Protein AF-A0A655E5P0-F1 (afdb_monomer)

Secondary structure (DSSP, 8-state):
--HHHHHHHHTHHHHHHHHHT-HHHHHHHHIIIIIHHHHHHHHHSSS---HHHHHHHHHHHHHHHHHHHHHHHHHHHHHHHHHHHHHHHHHHHHHHHHHHHHHHHHHHHHHHHHHHHHHHHHHHHHHHHHHTTS--

Sequence (136 aa):
MTRAEAFKKTLKERDDYVKANDSSVYAEKYEKEVYQPALDACRKQSEPCNEAAIQQKRDLDIHEQRRQVFLKSEELRRKAQNDWITLEKGQYPLNIAVQKLQMQQSDIRVKIMDINDGYERWKKDTDDLRRKGVIK

Nearest PDB structures (foldseek):
  6z6o-assembly1_C  TM=4.731E-01  e=9.937E+00  Saccharomyces cerevisiae S288C

Foldseek 3Di:
DDLVVLLVVLLVVLVVLCVVLPLVVVLVCCVPPPLVVVQVVQVPDPDPRPNVVSVVVSVVVSVVSVVVSVVVSVVSVVVSVVVSVVVVVVVVVVVVVVVVVVVVVVVVVVVVVVVVVVVVVVVVVVVVCVVVVVDD

Structure (mmCIF, N/CA/C/O backbone):
data_AF-A0A655E5P0-F1
#
_entry.id   AF-A0A655E5P0-F1
#
loop_
_atom_site.group_PDB
_atom_site.id
_atom_site.type_symbol
_atom_site.label_atom_id
_atom_site.label_alt_id
_atom_site.label_comp_id
_atom_site.label_asym_id
_atom_site.label_entity_id
_atom_site.label_seq_id
_atom_site.pdbx_PDB_ins_code
_atom_site.Cartn_x
_atom_site.Cartn_y
_atom_site.Cartn_z
_atom_site.occupancy
_atom_site.B_iso_or_equiv
_atom_site.auth_seq_id
_atom_site.auth_comp_id
_atom_site.auth_asym_id
_atom_site.auth_atom_id
_atom_site.pdbx_PDB_model_num
ATOM 1 N N . MET A 1 1 ? -0.467 -2.403 -14.765 1.00 63.62 1 MET A N 1
ATOM 2 C CA . MET A 1 1 ? -0.673 -1.924 -13.386 1.00 63.62 1 MET A CA 1
ATOM 3 C C . MET A 1 1 ? -0.200 -0.482 -13.310 1.00 63.62 1 MET A C 1
ATOM 5 O O . MET A 1 1 ? 0.937 -0.218 -13.685 1.00 63.62 1 MET A O 1
ATOM 9 N N . THR A 1 2 ? -1.066 0.447 -12.922 1.00 81.81 2 THR A N 1
ATOM 10 C CA . THR A 1 2 ? -0.751 1.881 -12.807 1.00 81.81 2 THR A CA 1
ATOM 11 C C . THR A 1 2 ? -0.051 2.196 -11.476 1.00 81.81 2 THR A C 1
ATOM 13 O O . THR A 1 2 ? -0.119 1.413 -10.528 1.00 81.81 2 THR A O 1
ATOM 16 N N . ARG A 1 3 ? 0.602 3.365 -11.369 1.00 80.38 3 ARG A N 1
ATOM 17 C CA . ARG A 1 3 ? 1.206 3.854 -10.108 1.00 80.38 3 ARG A CA 1
ATOM 18 C C . ARG A 1 3 ? 0.174 3.898 -8.968 1.00 80.38 3 ARG A C 1
ATOM 20 O O . ARG A 1 3 ? 0.478 3.491 -7.853 1.00 80.38 3 ARG A O 1
ATOM 27 N N . ALA A 1 4 ? -1.055 4.323 -9.268 1.00 81.06 4 ALA A N 1
ATOM 28 C CA . ALA A 1 4 ? -2.153 4.382 -8.304 1.00 81.06 4 ALA A CA 1
ATOM 29 C C . ALA A 1 4 ? -2.604 2.987 -7.833 1.00 81.06 4 ALA A C 1
ATOM 31 O O . ALA A 1 4 ? -2.846 2.789 -6.645 1.00 81.06 4 ALA A O 1
ATOM 32 N N . GLU A 1 5 ? -2.672 2.004 -8.735 1.00 83.75 5 GLU A N 1
ATOM 33 C CA . GLU A 1 5 ? -2.984 0.611 -8.379 1.00 83.75 5 GLU A CA 1
ATOM 34 C C . GLU A 1 5 ? -1.894 -0.010 -7.499 1.00 83.75 5 GLU A C 1
ATOM 36 O O . GLU A 1 5 ? -2.205 -0.702 -6.528 1.00 83.75 5 GLU A O 1
ATOM 41 N N . ALA A 1 6 ? -0.623 0.270 -7.802 1.00 79.44 6 ALA A N 1
ATOM 42 C CA . ALA A 1 6 ? 0.504 -0.191 -7.001 1.00 79.44 6 ALA A CA 1
ATOM 43 C C . ALA A 1 6 ? 0.488 0.429 -5.592 1.00 79.44 6 ALA A C 1
ATOM 45 O O . ALA A 1 6 ? 0.648 -0.297 -4.614 1.00 79.44 6 ALA A O 1
ATOM 46 N N . PHE A 1 7 ? 0.205 1.731 -5.477 1.00 82.94 7 PHE A N 1
ATOM 47 C CA . PHE A 1 7 ? 0.055 2.405 -4.183 1.00 82.94 7 PHE A CA 1
ATOM 48 C C . PHE A 1 7 ? -1.152 1.886 -3.388 1.00 82.94 7 PHE A C 1
ATOM 50 O O . PHE A 1 7 ? -1.057 1.613 -2.197 1.00 82.94 7 PHE A O 1
ATOM 57 N N . LYS A 1 8 ? -2.299 1.661 -4.035 1.00 85.62 8 LYS A N 1
ATOM 58 C CA . LYS A 1 8 ? -3.462 1.069 -3.357 1.00 85.62 8 LYS A CA 1
ATOM 59 C C . LYS A 1 8 ? -3.153 -0.335 -2.826 1.00 85.62 8 LYS A C 1
ATOM 61 O O . LYS A 1 8 ? -3.616 -0.706 -1.751 1.00 85.62 8 LYS A O 1
ATOM 66 N N . LYS A 1 9 ? -2.341 -1.110 -3.550 1.00 87.00 9 LYS A N 1
ATOM 67 C CA . LYS A 1 9 ? -1.915 -2.447 -3.123 1.00 87.00 9 LYS A CA 1
ATOM 68 C C . LYS A 1 9 ? -1.037 -2.411 -1.867 1.00 87.00 9 LYS A C 1
ATOM 70 O O . LYS A 1 9 ? -1.151 -3.333 -1.064 1.00 87.00 9 LYS A O 1
ATOM 75 N N . THR A 1 10 ? -0.214 -1.378 -1.660 1.00 87.12 10 THR A N 1
ATOM 76 C CA . THR A 1 10 ? 0.617 -1.275 -0.443 1.00 87.12 10 THR A CA 1
ATOM 77 C C . THR A 1 10 ? -0.210 -0.972 0.806 1.00 87.12 10 THR A C 1
ATOM 79 O O . THR A 1 10 ? 0.145 -1.423 1.889 1.00 87.12 10 THR A O 1
ATOM 82 N N . LEU A 1 11 ? -1.353 -0.290 0.671 1.00 92.44 11 LEU A N 1
ATOM 83 C CA . LEU A 1 11 ? -2.273 -0.021 1.787 1.00 92.44 11 LEU A CA 1
ATOM 84 C C . LEU A 1 11 ? -3.194 -1.194 2.140 1.00 92.44 11 LEU A C 1
ATOM 86 O O . LEU A 1 11 ? -3.855 -1.153 3.178 1.00 92.44 11 LEU A O 1
ATOM 90 N N . LYS A 1 12 ? -3.220 -2.253 1.324 1.00 93.62 12 LYS A N 1
ATOM 91 C CA . LYS A 1 12 ? -4.144 -3.378 1.499 1.00 93.62 12 LYS A CA 1
ATOM 92 C C . LYS A 1 12 ? -4.026 -4.040 2.875 1.00 93.62 12 LYS A C 1
ATOM 94 O O . LYS A 1 12 ? -5.045 -4.303 3.495 1.00 93.62 12 LYS A O 1
ATOM 99 N N . GLU A 1 13 ? -2.806 -4.254 3.371 1.00 94.00 13 GLU A N 1
ATOM 100 C CA . GLU A 1 13 ? -2.570 -4.853 4.698 1.00 94.00 13 GLU A CA 1
ATOM 101 C C . GLU A 1 13 ? -3.237 -4.028 5.815 1.00 94.00 13 GLU A C 1
ATOM 103 O O . GLU A 1 13 ? -3.878 -4.579 6.706 1.00 94.00 13 GLU A O 1
ATOM 108 N N . ARG A 1 14 ? -3.151 -2.693 5.728 1.00 95.56 14 ARG A N 1
ATOM 109 C CA . ARG A 1 14 ? -3.803 -1.768 6.664 1.00 95.56 14 ARG A CA 1
ATOM 110 C C . ARG A 1 14 ? -5.320 -1.829 6.536 1.00 95.56 14 ARG A C 1
ATOM 112 O O . ARG A 1 14 ? -6.006 -1.893 7.550 1.00 95.56 14 ARG A O 1
ATOM 119 N N . ASP A 1 15 ? -5.834 -1.776 5.311 1.00 94.94 15 ASP A N 1
ATOM 120 C CA . ASP A 1 15 ? -7.277 -1.771 5.049 1.00 94.94 15 ASP A CA 1
ATOM 121 C C . ASP A 1 15 ? -7.931 -3.079 5.525 1.00 94.94 15 ASP A C 1
ATOM 123 O O . ASP A 1 15 ? -8.952 -3.045 6.214 1.00 94.94 15 ASP A O 1
ATOM 127 N N . ASP A 1 16 ? -7.304 -4.222 5.228 1.00 96.25 16 ASP A N 1
ATOM 128 C CA . ASP A 1 16 ? -7.748 -5.544 5.675 1.00 96.25 16 ASP A CA 1
ATOM 129 C C . ASP A 1 16 ? -7.694 -5.647 7.210 1.00 96.25 16 ASP A C 1
ATOM 131 O O . ASP A 1 16 ? -8.639 -6.145 7.824 1.00 96.25 16 ASP A O 1
ATOM 135 N N . TYR A 1 17 ? -6.645 -5.109 7.848 1.00 96.12 17 TYR A N 1
ATOM 136 C CA . TYR A 1 17 ? -6.541 -5.049 9.309 1.00 96.12 17 TYR A CA 1
ATOM 137 C C . TYR A 1 17 ? -7.667 -4.221 9.940 1.00 96.12 17 TYR A C 1
ATOM 139 O O . TYR A 1 17 ? -8.318 -4.691 10.872 1.00 96.12 17 TYR A O 1
ATOM 147 N N . VAL A 1 18 ? -7.925 -3.007 9.444 1.00 95.00 18 VAL A N 1
ATOM 148 C CA . VAL A 1 18 ? -8.991 -2.140 9.977 1.00 95.00 18 VAL A CA 1
ATOM 149 C C . VAL A 1 18 ? -10.353 -2.807 9.812 1.00 95.00 18 VAL A C 1
ATOM 151 O O . VAL A 1 18 ? -11.139 -2.826 10.754 1.00 95.00 18 VAL A O 1
ATOM 154 N N . LYS A 1 19 ? -10.608 -3.420 8.652 1.00 95.38 19 LYS A N 1
ATOM 155 C CA . LYS A 1 19 ? -11.854 -4.144 8.388 1.00 95.38 19 LYS A CA 1
ATOM 156 C C . LYS A 1 19 ? -12.036 -5.351 9.312 1.00 95.38 19 LYS A C 1
ATOM 158 O O . LYS A 1 19 ? -13.142 -5.599 9.779 1.00 95.38 19 LYS A O 1
ATOM 163 N N . ALA A 1 20 ? -10.969 -6.102 9.577 1.00 95.19 20 ALA A N 1
ATOM 164 C CA . ALA A 1 20 ? -11.010 -7.250 10.480 1.00 95.19 20 ALA A CA 1
ATOM 165 C C . ALA A 1 20 ? -11.205 -6.851 11.955 1.00 95.19 20 ALA A C 1
ATOM 167 O O . ALA A 1 20 ? -11.657 -7.670 12.750 1.00 95.19 20 ALA A O 1
ATOM 168 N N . ASN A 1 21 ? -10.876 -5.608 12.318 1.00 95.31 21 ASN A N 1
ATOM 169 C CA . ASN A 1 21 ? -10.924 -5.100 13.689 1.00 95.31 21 ASN A CA 1
ATOM 170 C C . ASN A 1 21 ? -11.942 -3.962 13.861 1.00 95.31 21 ASN A C 1
ATOM 172 O O . ASN A 1 21 ? -11.730 -3.051 14.666 1.00 95.31 21 ASN A O 1
ATOM 176 N N . ASP A 1 22 ? -13.038 -4.010 13.104 1.00 93.69 22 ASP A N 1
ATOM 177 C CA . ASP A 1 22 ? -14.083 -2.995 13.144 1.00 93.69 22 ASP A CA 1
ATOM 178 C C . ASP A 1 22 ? -14.613 -2.797 14.576 1.00 93.69 22 ASP A C 1
ATOM 180 O O . ASP A 1 22 ? -15.132 -3.715 15.220 1.00 93.69 22 ASP A O 1
ATOM 184 N N . SER A 1 23 ? -14.469 -1.574 15.085 1.00 90.62 23 SER A N 1
ATOM 185 C CA . SER A 1 23 ? -14.837 -1.234 16.456 1.00 90.62 23 SER A CA 1
ATOM 186 C C . SER A 1 23 ? -16.342 -1.284 16.719 1.00 90.62 23 SER A C 1
ATOM 188 O O . SER A 1 23 ? -16.734 -1.403 17.878 1.00 90.62 23 SER A O 1
ATOM 190 N N . SER A 1 24 ? -17.187 -1.182 15.689 1.00 92.94 24 SER A N 1
ATOM 191 C CA . SER A 1 24 ? -18.636 -1.363 15.834 1.00 92.94 24 SER A CA 1
ATOM 192 C C . SER A 1 24 ? -18.976 -2.835 16.067 1.00 92.94 24 SER A C 1
ATOM 194 O O . SER A 1 24 ? -19.640 -3.161 17.049 1.00 92.94 24 SER A O 1
ATOM 196 N N . VAL A 1 25 ? -18.399 -3.728 15.259 1.00 95.56 25 VAL A N 1
ATOM 197 C CA . VAL A 1 25 ? -18.546 -5.184 15.404 1.00 95.56 25 VAL A CA 1
ATOM 198 C C . VAL A 1 25 ? -17.997 -5.653 16.753 1.00 95.56 25 VAL A C 1
ATOM 200 O O . VAL A 1 25 ? -18.625 -6.462 17.437 1.00 95.56 25 VAL A O 1
ATOM 203 N N . TYR A 1 26 ? -16.848 -5.114 17.174 1.00 94.69 26 TYR A N 1
ATOM 204 C CA . TYR A 1 26 ? -16.291 -5.391 18.496 1.00 94.69 26 TYR A CA 1
ATOM 205 C C . TYR A 1 26 ? -17.229 -4.940 19.623 1.00 94.69 26 TYR A C 1
ATOM 207 O O . TYR A 1 26 ? -17.480 -5.715 20.542 1.00 94.69 26 TYR A O 1
ATOM 215 N N . ALA A 1 27 ? -17.767 -3.717 19.552 1.00 94.75 27 ALA A N 1
ATOM 216 C CA . ALA A 1 27 ? -18.661 -3.186 20.579 1.00 94.75 27 ALA A CA 1
ATOM 217 C C . ALA A 1 27 ? -19.949 -4.013 20.706 1.00 94.75 27 ALA A C 1
ATOM 219 O O . ALA A 1 27 ? -20.347 -4.341 21.818 1.00 94.75 27 ALA A O 1
ATOM 220 N N . GLU A 1 28 ? -20.563 -4.416 19.590 1.00 96.00 28 GLU A N 1
ATOM 221 C CA . GLU A 1 28 ? -21.753 -5.277 19.605 1.00 96.00 28 GLU A CA 1
ATOM 222 C C . GLU A 1 28 ? -21.480 -6.651 20.223 1.00 96.00 28 GLU A C 1
ATOM 224 O O . GLU A 1 28 ? -22.307 -7.182 20.969 1.00 96.00 28 GLU A O 1
ATOM 229 N N . LYS A 1 29 ? -20.319 -7.238 19.914 1.00 95.94 29 LYS A N 1
ATOM 230 C CA . LYS A 1 29 ? -19.907 -8.520 20.486 1.00 95.94 29 LYS A CA 1
ATOM 231 C C . LYS A 1 29 ? -19.634 -8.393 21.985 1.00 95.94 29 LYS A C 1
ATOM 233 O O . LYS A 1 29 ? -20.130 -9.200 22.766 1.00 95.94 29 LYS A O 1
ATOM 238 N N . TYR A 1 30 ? -18.899 -7.358 22.388 1.00 95.44 30 TYR A N 1
ATOM 239 C CA . TYR A 1 30 ? -18.585 -7.078 23.788 1.00 95.44 30 TYR A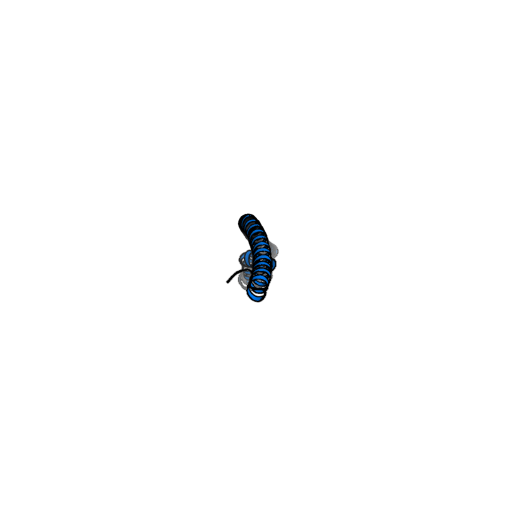 CA 1
ATOM 2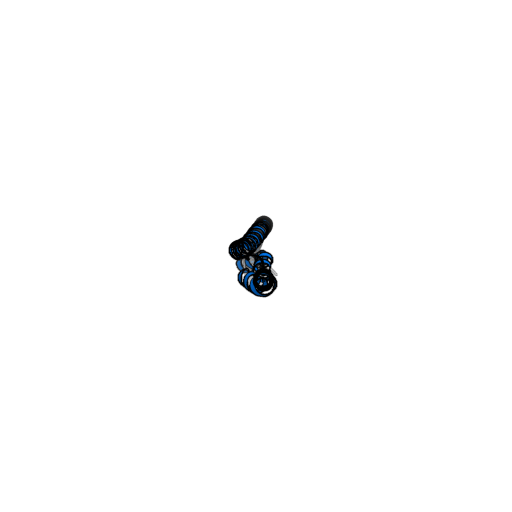40 C C . TYR A 1 30 ? -19.856 -6.824 24.610 1.00 95.44 30 TYR A C 1
ATOM 242 O O . TYR A 1 30 ? -19.978 -7.329 25.725 1.00 95.44 30 TYR A O 1
ATOM 250 N N . GLU A 1 31 ? -20.829 -6.099 24.049 1.00 94.94 31 GLU A N 1
ATOM 251 C CA . GLU A 1 31 ? -22.121 -5.843 24.691 1.00 94.94 31 GLU A CA 1
ATOM 252 C C . GLU A 1 31 ? -22.820 -7.154 25.084 1.00 94.94 31 GLU A C 1
ATOM 254 O O . GLU A 1 31 ? -23.236 -7.332 26.228 1.00 94.94 31 GLU A O 1
ATOM 259 N N . LYS A 1 32 ? -22.902 -8.097 24.138 1.00 96.56 32 LYS A N 1
ATOM 260 C CA . LYS A 1 32 ? -23.632 -9.362 24.303 1.00 96.56 32 LYS A CA 1
ATOM 261 C C . LYS A 1 32 ? -22.883 -10.386 25.147 1.00 96.56 32 LYS A C 1
ATOM 263 O O . LYS A 1 32 ? -23.502 -11.099 25.928 1.00 96.56 32 LYS A O 1
ATOM 268 N N . GLU A 1 33 ? -21.573 -10.499 24.954 1.00 96.06 33 GLU A N 1
ATOM 269 C CA . GLU A 1 33 ? -20.775 -11.582 25.540 1.00 96.06 33 GLU A CA 1
ATOM 270 C C . GLU A 1 33 ? -20.139 -11.208 26.882 1.00 96.06 33 GLU A C 1
ATOM 272 O O . GLU A 1 33 ? -19.833 -12.098 27.672 1.00 96.06 33 GLU A O 1
ATOM 277 N N . VAL A 1 34 ? -19.939 -9.914 27.155 1.00 95.06 34 VAL A N 1
ATOM 278 C CA . VAL A 1 34 ? -19.214 -9.445 28.345 1.00 95.06 34 VAL A CA 1
ATOM 279 C C . VAL A 1 34 ? -20.082 -8.534 29.203 1.00 95.06 34 VAL A C 1
ATOM 281 O O . VAL A 1 34 ? -20.301 -8.830 30.378 1.00 95.06 34 VAL A O 1
ATOM 284 N N . TYR A 1 35 ? -20.602 -7.446 28.632 1.00 94.94 35 TYR A N 1
ATOM 285 C CA . TYR A 1 35 ? -21.304 -6.420 29.406 1.00 94.94 35 TYR A CA 1
ATOM 286 C C . TYR A 1 35 ? -22.635 -6.919 29.976 1.00 94.94 35 TYR A C 1
ATOM 288 O O . TYR A 1 35 ? -22.830 -6.859 31.190 1.00 94.94 35 TYR A O 1
ATOM 296 N N . GLN A 1 36 ? -23.526 -7.458 29.136 1.00 94.94 36 GLN A N 1
ATOM 297 C CA . GLN A 1 36 ? -24.840 -7.918 29.590 1.00 94.94 36 GLN A CA 1
ATOM 298 C C . GLN A 1 36 ? -24.742 -9.052 30.629 1.00 94.94 36 GLN A C 1
ATOM 300 O O . GLN A 1 36 ? -25.383 -8.940 31.676 1.00 94.94 36 GLN A O 1
ATOM 305 N N . PRO A 1 37 ? -23.896 -10.091 30.446 1.00 95.25 37 PRO A N 1
ATOM 306 C CA . PRO A 1 37 ? -23.706 -11.117 31.470 1.00 95.25 37 PRO A CA 1
ATOM 307 C C . PRO A 1 37 ? -23.154 -10.570 32.793 1.00 95.25 37 PRO A C 1
ATOM 309 O O . PRO A 1 37 ? -23.590 -11.006 33.859 1.00 95.25 37 PRO A O 1
ATOM 312 N N . ALA A 1 38 ? -22.222 -9.610 32.748 1.00 92.50 38 ALA A N 1
ATOM 313 C CA . ALA A 1 38 ? -21.678 -8.979 33.951 1.00 92.50 38 ALA A CA 1
ATOM 314 C C . ALA A 1 38 ? -22.741 -8.158 34.697 1.00 92.50 38 ALA A C 1
ATOM 316 O O . ALA A 1 38 ? -22.832 -8.226 35.925 1.00 92.50 38 ALA A O 1
ATOM 317 N N . LEU A 1 39 ? -23.577 -7.425 33.958 1.00 92.88 39 LEU A N 1
ATOM 318 C CA . LEU A 1 39 ? -24.678 -6.644 34.513 1.00 92.88 39 LEU A CA 1
ATOM 319 C C . LEU A 1 39 ? -25.746 -7.549 35.146 1.00 92.88 39 LEU A C 1
ATOM 321 O O . LEU A 1 39 ? -26.171 -7.309 36.276 1.00 92.88 39 LEU A O 1
ATOM 325 N N . ASP A 1 40 ? -26.128 -8.630 34.465 1.00 92.56 40 ASP A N 1
ATOM 326 C CA . ASP A 1 40 ? -27.105 -9.599 34.969 1.00 92.56 40 ASP A CA 1
ATOM 327 C C . ASP A 1 40 ? -26.595 -10.330 36.218 1.00 92.56 40 ASP A C 1
ATOM 329 O O . ASP A 1 40 ? -27.357 -10.566 37.157 1.00 92.56 40 ASP A O 1
ATOM 333 N N . ALA A 1 41 ? -25.307 -10.690 36.253 1.00 91.38 41 ALA A N 1
ATOM 334 C CA . ALA A 1 41 ? -24.680 -11.297 37.425 1.00 91.38 41 ALA A CA 1
ATOM 335 C C . ALA A 1 41 ? -24.662 -10.334 38.621 1.00 91.38 41 ALA A C 1
ATOM 337 O O . ALA A 1 41 ? -24.985 -10.738 39.737 1.00 91.38 41 ALA A O 1
ATOM 338 N N . CYS A 1 42 ? -24.349 -9.061 38.376 1.00 90.44 42 CYS A N 1
ATOM 339 C CA . CYS A 1 42 ? -24.348 -8.016 39.395 1.00 90.44 42 CYS A CA 1
ATOM 340 C C . CYS A 1 42 ? -25.754 -7.778 39.969 1.00 90.44 42 CYS A C 1
ATOM 342 O O . CYS A 1 42 ? -25.924 -7.744 41.183 1.00 90.44 42 CYS A O 1
ATOM 344 N N . ARG A 1 43 ? -26.788 -7.728 39.120 1.00 88.94 43 ARG A N 1
ATOM 345 C CA . ARG A 1 43 ? -28.195 -7.572 39.543 1.00 88.94 43 ARG A CA 1
ATOM 346 C C . ARG A 1 43 ? -28.750 -8.756 40.336 1.00 88.94 43 ARG A C 1
ATOM 348 O O . ARG A 1 43 ? -29.721 -8.594 41.069 1.00 88.94 43 ARG A O 1
ATOM 355 N N . LYS A 1 44 ? -28.175 -9.951 40.173 1.00 87.75 44 LYS A N 1
ATOM 356 C CA . LYS A 1 44 ? -28.565 -11.157 40.925 1.00 87.75 44 LYS A CA 1
ATOM 357 C C . LYS A 1 44 ? -27.970 -11.204 42.332 1.00 87.75 44 LYS A C 1
ATOM 359 O O . LYS A 1 44 ? -28.468 -11.970 43.155 1.00 87.75 44 LYS A O 1
ATOM 364 N N . GLN A 1 45 ? -26.911 -10.443 42.610 1.00 77.88 45 GLN A N 1
ATOM 365 C CA . GLN A 1 45 ? -26.342 -10.372 43.953 1.00 77.88 45 GLN A CA 1
ATOM 366 C C . GLN A 1 45 ? -27.240 -9.516 44.853 1.00 77.88 45 GLN A C 1
ATOM 368 O O . GLN A 1 45 ? -27.754 -8.484 44.444 1.00 77.88 45 GLN A O 1
ATOM 373 N N . SER A 1 46 ? -27.438 -9.960 46.095 1.00 61.66 46 SER A N 1
ATOM 374 C CA . SER A 1 46 ? -28.248 -9.277 47.115 1.00 61.66 46 SER A CA 1
ATOM 375 C C . SER A 1 46 ? -27.612 -7.987 47.656 1.00 61.66 46 SER A C 1
ATOM 377 O O . SER A 1 46 ? -28.187 -7.342 48.531 1.00 61.66 46 SER A O 1
ATOM 379 N N . GLU A 1 47 ? -26.423 -7.627 47.170 1.00 73.25 47 GLU A N 1
ATOM 380 C CA . GLU A 1 47 ? -25.756 -6.355 47.447 1.00 73.25 47 GLU A CA 1
ATOM 381 C C . GLU A 1 47 ? -26.145 -5.287 46.413 1.00 73.25 47 GLU A C 1
ATOM 383 O O . GLU A 1 47 ? -26.520 -5.622 45.288 1.00 73.25 47 GLU A O 1
ATOM 388 N N . PRO A 1 48 ? -26.058 -3.989 46.757 1.00 78.12 48 PRO A N 1
ATOM 389 C CA . PRO A 1 48 ? -26.323 -2.920 45.803 1.00 78.12 48 PRO A CA 1
ATOM 390 C C . PRO A 1 48 ? -25.327 -2.977 44.636 1.00 78.12 48 PRO A C 1
ATOM 392 O O . PRO A 1 48 ? -24.167 -2.580 44.749 1.00 78.12 48 PRO A O 1
ATOM 395 N N . CYS A 1 49 ? -25.809 -3.469 43.497 1.00 84.31 49 CYS A N 1
ATOM 396 C CA . CYS A 1 49 ? -25.059 -3.556 42.255 1.00 84.31 49 CYS A CA 1
ATOM 397 C C . CYS A 1 49 ? -24.606 -2.165 41.774 1.00 84.31 49 CYS A C 1
ATOM 399 O O . CYS A 1 49 ? -25.426 -1.289 41.491 1.00 84.31 49 CYS A O 1
ATOM 401 N N . ASN A 1 50 ? -23.292 -1.963 41.633 1.00 88.44 50 ASN A N 1
ATOM 402 C CA . ASN A 1 50 ? -22.731 -0.734 41.071 1.00 88.44 50 ASN A CA 1
ATOM 403 C C . ASN A 1 50 ? -22.701 -0.801 39.534 1.00 88.44 50 ASN A C 1
ATOM 405 O O . ASN A 1 50 ? -21.652 -0.995 38.916 1.00 88.44 50 ASN A O 1
ATOM 409 N N . GLU A 1 51 ? -23.870 -0.630 38.914 1.00 90.19 51 GLU A N 1
ATOM 410 C CA . GLU A 1 51 ? -24.026 -0.657 37.451 1.00 90.19 51 GLU A CA 1
ATOM 411 C C . GLU A 1 51 ? -23.160 0.400 36.746 1.00 90.19 51 GLU A C 1
ATOM 413 O O . GLU A 1 51 ? -22.626 0.152 35.663 1.00 90.19 51 GLU A O 1
ATOM 418 N N . ALA A 1 52 ? -22.954 1.556 37.388 1.00 92.00 52 ALA A N 1
ATOM 419 C CA . ALA A 1 52 ? -22.149 2.645 36.844 1.00 92.00 52 ALA A CA 1
ATOM 420 C C . ALA A 1 52 ? -20.682 2.234 36.638 1.00 92.00 52 ALA A C 1
ATOM 422 O O . ALA A 1 52 ? -20.092 2.559 35.607 1.00 92.00 52 ALA A O 1
ATOM 423 N N . ALA A 1 53 ? -20.100 1.481 37.575 1.00 92.00 53 ALA A N 1
ATOM 424 C CA . ALA A 1 53 ? -18.737 0.969 37.432 1.00 92.00 53 ALA A CA 1
ATOM 425 C C . ALA A 1 53 ? -18.616 -0.037 36.272 1.00 92.00 53 ALA A C 1
ATOM 427 O O . ALA A 1 53 ? -17.636 -0.007 35.526 1.00 92.00 53 ALA A O 1
ATOM 428 N N . ILE A 1 54 ? -19.627 -0.892 36.076 1.00 92.69 54 ILE A N 1
ATOM 429 C CA . ILE A 1 54 ? -19.661 -1.866 34.972 1.00 92.69 54 ILE A CA 1
ATOM 430 C C . ILE A 1 54 ? -19.762 -1.140 33.625 1.00 92.69 54 ILE A C 1
ATOM 432 O O . ILE A 1 54 ? -19.035 -1.466 32.685 1.00 92.69 54 ILE A O 1
ATOM 436 N N . GLN A 1 55 ? -20.612 -0.116 33.535 1.00 94.00 55 GLN A N 1
ATOM 437 C CA . GLN A 1 55 ? -20.748 0.694 32.326 1.00 94.00 55 GLN A CA 1
ATOM 438 C C . GLN A 1 55 ? -19.463 1.469 32.003 1.00 94.00 55 GLN A C 1
ATOM 440 O O . GLN A 1 55 ? -18.999 1.435 30.865 1.00 94.00 55 GLN A O 1
ATOM 445 N N . GLN A 1 56 ? -18.830 2.092 33.002 1.00 95.75 56 GLN A N 1
ATOM 446 C CA . GLN A 1 56 ? -17.536 2.755 32.812 1.00 95.75 56 GLN A CA 1
ATOM 447 C C . GLN A 1 56 ? -16.467 1.784 32.309 1.00 95.75 56 GLN A C 1
ATOM 449 O O . GLN A 1 56 ? -15.705 2.121 31.403 1.00 95.75 56 GLN A O 1
ATOM 454 N N . LYS A 1 57 ? -16.417 0.565 32.859 1.00 94.50 57 LYS A N 1
ATOM 455 C CA . LYS A 1 57 ? -15.455 -0.448 32.422 1.00 94.50 57 LYS A CA 1
ATOM 456 C C . LYS A 1 57 ? -15.674 -0.852 30.962 1.00 94.50 57 LYS A C 1
ATOM 458 O O . LYS A 1 57 ? -14.705 -0.910 30.207 1.00 94.50 57 LYS A O 1
ATOM 463 N N . ARG A 1 58 ? -16.929 -1.054 30.550 1.00 95.00 58 ARG A N 1
ATOM 464 C CA . ARG A 1 58 ? -17.294 -1.329 29.151 1.00 95.00 58 ARG A CA 1
ATOM 465 C C . ARG A 1 58 ? -16.796 -0.231 28.216 1.00 95.00 58 ARG A C 1
ATOM 467 O O . ARG A 1 58 ? -16.147 -0.517 27.212 1.00 95.00 58 ARG A O 1
ATOM 474 N N . ASP A 1 59 ? -17.089 1.022 28.546 1.00 95.56 59 ASP A N 1
ATOM 475 C CA . ASP A 1 59 ? -16.738 2.153 27.691 1.00 95.56 59 ASP A CA 1
ATOM 476 C C . ASP A 1 59 ? -15.213 2.338 27.596 1.00 95.56 59 ASP A C 1
ATOM 478 O O . ASP A 1 59 ? -14.696 2.610 26.510 1.00 95.56 59 ASP A O 1
ATOM 482 N N . LEU A 1 60 ? -14.478 2.102 28.692 1.00 96.44 60 LEU A N 1
ATOM 483 C CA . LEU A 1 60 ? -13.011 2.082 28.693 1.00 96.44 60 LEU A CA 1
ATOM 484 C C . LEU A 1 60 ? -12.445 0.968 27.808 1.00 96.44 60 LEU A C 1
ATOM 486 O O . LEU A 1 60 ? -11.527 1.226 27.031 1.00 96.44 60 LEU A O 1
ATOM 490 N N . ASP A 1 61 ? -12.988 -0.245 27.886 1.00 95.25 61 ASP A N 1
ATOM 491 C CA . ASP A 1 61 ? -12.500 -1.378 27.094 1.00 95.25 61 ASP A CA 1
ATOM 492 C C . ASP A 1 61 ? -12.781 -1.186 25.595 1.00 95.25 61 ASP A C 1
ATOM 494 O O . ASP A 1 61 ? -11.921 -1.467 24.756 1.00 95.25 61 ASP A O 1
ATOM 498 N N . ILE A 1 62 ? -13.950 -0.641 25.237 1.00 95.38 62 ILE A N 1
ATOM 499 C CA . ILE A 1 62 ? -14.272 -0.266 23.850 1.00 95.38 62 ILE A CA 1
ATOM 500 C C . ILE A 1 62 ? -13.344 0.854 23.364 1.00 95.38 62 ILE A C 1
ATOM 502 O O . ILE A 1 62 ? -12.860 0.817 22.228 1.00 95.38 62 ILE A O 1
ATOM 506 N N . HIS A 1 63 ? -13.081 1.858 24.202 1.00 96.19 63 HIS A N 1
ATOM 507 C CA . HIS A 1 63 ? -12.177 2.951 23.857 1.00 96.19 63 HIS A CA 1
ATOM 508 C C . HIS A 1 63 ? -10.736 2.461 23.667 1.00 96.19 63 HIS A C 1
ATOM 510 O O . HIS A 1 63 ? -10.077 2.848 22.700 1.00 96.19 63 HIS A O 1
ATOM 516 N N . GLU A 1 64 ? -10.244 1.589 24.546 1.00 95.94 64 GLU A N 1
ATOM 517 C CA . GLU A 1 64 ? -8.899 1.032 24.421 1.00 95.94 64 GLU A CA 1
ATOM 518 C C . GLU A 1 64 ? -8.774 0.165 23.167 1.00 95.94 64 GLU A C 1
ATOM 520 O O . GLU A 1 64 ? -7.793 0.300 22.436 1.00 95.94 64 GLU A O 1
ATOM 525 N N . GLN A 1 65 ? -9.792 -0.635 22.828 1.00 95.69 65 GLN A N 1
ATOM 526 C CA . GLN A 1 65 ? -9.805 -1.371 21.561 1.00 95.69 65 GLN A CA 1
ATOM 527 C C . GLN A 1 65 ? -9.668 -0.426 20.360 1.00 95.69 65 GLN A C 1
ATOM 529 O O . GLN A 1 65 ? -8.803 -0.637 19.507 1.00 95.69 65 GLN A O 1
ATOM 534 N N . ARG A 1 66 ? -10.455 0.658 20.319 1.00 96.19 66 ARG A N 1
ATOM 535 C CA . ARG A 1 66 ? -10.379 1.673 19.251 1.00 96.19 66 ARG A CA 1
ATOM 536 C C . ARG A 1 66 ? -8.989 2.286 19.159 1.00 96.19 66 ARG A C 1
ATOM 538 O O . ARG A 1 66 ? -8.444 2.431 18.064 1.00 96.19 66 ARG A O 1
ATOM 545 N N . ARG A 1 67 ? -8.399 2.621 20.308 1.00 96.81 67 ARG A N 1
ATOM 546 C CA . ARG A 1 67 ? -7.047 3.176 20.396 1.00 96.81 67 ARG A CA 1
ATOM 547 C C . ARG A 1 67 ? -6.007 2.206 19.834 1.00 96.81 67 ARG A C 1
ATOM 549 O O . ARG A 1 67 ? -5.170 2.622 19.036 1.00 96.81 67 ARG A O 1
ATOM 556 N N . GLN A 1 68 ? -6.073 0.928 20.198 1.00 96.06 68 GLN A N 1
ATOM 557 C CA . GLN A 1 68 ? -5.146 -0.099 19.709 1.00 96.06 68 GLN A CA 1
ATOM 558 C C . GLN A 1 68 ? -5.274 -0.317 18.197 1.00 96.06 68 GLN A C 1
ATOM 560 O O . GLN A 1 68 ? -4.267 -0.349 17.484 1.00 96.06 68 GLN A O 1
ATOM 565 N N . VAL A 1 69 ? -6.504 -0.390 17.679 1.00 96.25 69 VAL A N 1
ATOM 566 C CA . VAL A 1 69 ? -6.751 -0.498 16.232 1.00 96.25 69 VAL A CA 1
ATOM 567 C C . VAL A 1 69 ? -6.198 0.712 15.491 1.00 96.25 69 VAL A C 1
ATOM 569 O O . VAL A 1 69 ? -5.501 0.542 14.489 1.00 96.25 69 VAL A O 1
ATOM 572 N N . PHE A 1 70 ? -6.439 1.920 16.002 1.00 95.94 70 PHE A N 1
ATOM 573 C CA . PHE A 1 70 ? -5.911 3.148 15.417 1.00 95.94 70 PHE A CA 1
ATOM 574 C C . PHE A 1 70 ? -4.380 3.133 15.349 1.00 95.94 70 PHE A C 1
ATOM 576 O O . PHE A 1 70 ? -3.821 3.299 14.262 1.00 95.94 70 PHE A O 1
ATOM 583 N N . LEU A 1 71 ? -3.709 2.871 16.476 1.00 97.44 71 LEU A N 1
ATOM 584 C CA . LEU A 1 71 ? -2.246 2.847 16.560 1.00 97.44 71 LEU A CA 1
ATOM 585 C C . LEU A 1 71 ? -1.639 1.838 15.586 1.00 97.44 71 LEU A C 1
ATOM 587 O O . LEU A 1 71 ? -0.708 2.174 14.851 1.00 97.44 71 LEU A O 1
ATOM 591 N N . LYS A 1 72 ? -2.200 0.626 15.525 1.00 96.50 72 LYS A N 1
ATOM 592 C CA . LYS A 1 72 ? -1.715 -0.394 14.596 1.00 96.50 72 LYS A CA 1
ATOM 593 C C . LYS A 1 72 ? -1.971 -0.009 13.138 1.00 96.50 72 LYS A C 1
ATOM 595 O O . LYS A 1 72 ? -1.120 -0.249 12.284 1.00 96.50 72 LYS A O 1
ATOM 600 N N . SER A 1 73 ? -3.101 0.636 12.843 1.00 96.50 73 SER A N 1
ATOM 601 C CA . SER A 1 73 ? -3.389 1.125 11.491 1.00 96.50 73 SER A CA 1
ATOM 602 C C . SER A 1 73 ? -2.398 2.205 11.041 1.00 96.50 73 SER A C 1
ATOM 604 O O . SER A 1 73 ? -1.964 2.190 9.890 1.00 96.50 73 SER A O 1
ATOM 606 N N . GLU A 1 74 ? -1.986 3.097 11.946 1.00 96.69 74 GLU A N 1
ATOM 607 C CA . GLU A 1 74 ? -1.007 4.148 11.659 1.00 96.69 74 GLU A CA 1
ATOM 608 C C . GLU A 1 74 ? 0.396 3.567 11.450 1.00 96.69 74 GLU A C 1
ATOM 610 O O . GLU A 1 74 ? 1.109 3.987 10.536 1.00 96.69 74 GLU A O 1
ATOM 615 N N . GLU A 1 75 ? 0.774 2.557 12.239 1.00 96.50 75 GLU A N 1
ATOM 616 C CA . GLU A 1 75 ? 2.013 1.798 12.043 1.00 96.50 75 GLU A CA 1
ATOM 617 C C . GLU A 1 75 ? 2.052 1.160 10.644 1.00 96.50 75 GLU A C 1
ATOM 619 O O . GLU A 1 75 ? 3.011 1.359 9.892 1.00 96.50 75 GLU A O 1
ATOM 624 N N . LEU A 1 76 ? 0.978 0.460 10.258 1.00 95.75 76 LEU A N 1
ATOM 625 C CA . LEU A 1 76 ? 0.857 -0.169 8.940 1.00 95.75 76 LEU A CA 1
ATOM 626 C C . LEU A 1 76 ? 0.848 0.866 7.809 1.00 95.75 76 LEU A C 1
ATOM 628 O O . LEU A 1 76 ? 1.500 0.665 6.785 1.00 95.75 76 LEU A O 1
ATOM 632 N N . ARG A 1 77 ? 0.174 2.007 7.998 1.00 94.69 77 ARG A N 1
ATOM 633 C CA . ARG A 1 77 ? 0.179 3.111 7.028 1.00 94.69 77 ARG A CA 1
ATOM 634 C C . ARG A 1 77 ? 1.591 3.655 6.817 1.00 94.69 77 ARG A C 1
ATOM 636 O O . ARG A 1 77 ? 2.002 3.869 5.678 1.00 94.69 77 ARG A O 1
ATOM 643 N N . ARG A 1 78 ? 2.348 3.860 7.899 1.00 95.31 78 ARG A N 1
ATOM 644 C CA . ARG A 1 78 ? 3.730 4.355 7.833 1.00 95.31 78 ARG A CA 1
ATOM 645 C C . ARG A 1 78 ? 4.652 3.358 7.135 1.00 95.31 78 ARG A C 1
ATOM 647 O O . ARG A 1 78 ? 5.459 3.768 6.304 1.00 95.31 78 ARG A O 1
ATOM 654 N N . LYS A 1 79 ? 4.509 2.063 7.429 1.00 93.56 79 LYS A N 1
ATOM 655 C CA . LYS A 1 79 ? 5.226 0.985 6.731 1.00 93.56 79 LYS A CA 1
ATOM 656 C C . LYS A 1 79 ? 4.933 1.020 5.227 1.00 93.56 79 LYS A C 1
ATOM 658 O O . LYS A 1 79 ? 5.864 1.152 4.440 1.00 93.56 79 LYS A O 1
ATOM 663 N N . ALA A 1 80 ? 3.657 1.042 4.840 1.00 91.94 80 ALA A N 1
ATOM 664 C CA . ALA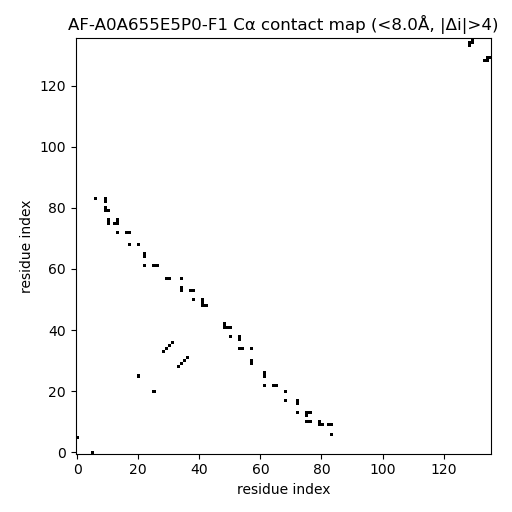 A 1 80 ? 3.246 1.109 3.438 1.00 91.94 80 ALA A CA 1
ATOM 665 C C . ALA A 1 80 ? 3.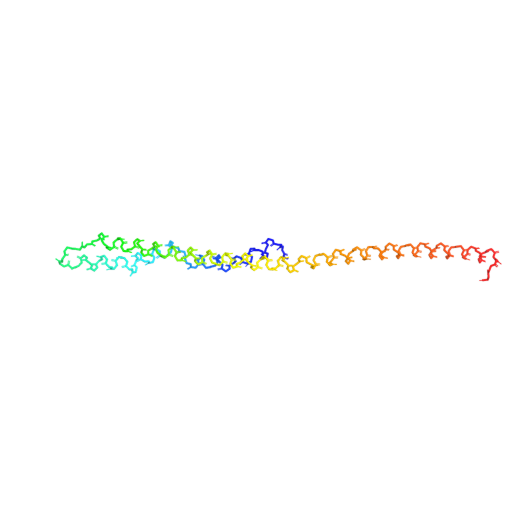802 2.345 2.706 1.00 91.94 80 ALA A C 1
ATOM 667 O O . ALA A 1 80 ? 4.200 2.258 1.543 1.00 91.94 80 ALA A O 1
ATOM 668 N N . GLN A 1 81 ? 3.866 3.496 3.383 1.00 91.12 81 GLN A N 1
ATOM 669 C CA . GLN A 1 81 ? 4.450 4.718 2.830 1.00 91.12 81 GLN A CA 1
ATOM 670 C C . GLN A 1 81 ? 5.972 4.606 2.641 1.00 91.12 81 GLN A C 1
ATOM 672 O O . GLN A 1 81 ? 6.495 5.047 1.619 1.00 91.12 81 GLN A O 1
ATOM 677 N N . ASN A 1 82 ? 6.688 3.993 3.586 1.00 92.06 82 ASN A N 1
ATOM 678 C CA . ASN A 1 82 ? 8.129 3.759 3.463 1.00 92.06 82 ASN A CA 1
ATOM 679 C C . ASN A 1 82 ? 8.460 2.764 2.342 1.00 92.06 82 ASN A C 1
ATOM 681 O O . ASN A 1 82 ? 9.393 2.997 1.566 1.00 92.06 82 ASN A O 1
ATOM 685 N N . ASP A 1 83 ? 7.678 1.690 2.223 1.00 89.25 83 ASP A N 1
ATOM 686 C CA . ASP A 1 83 ? 7.819 0.702 1.150 1.00 89.25 83 ASP A CA 1
ATOM 687 C C . ASP A 1 83 ? 7.592 1.364 -0.214 1.00 89.25 83 ASP A C 1
ATOM 689 O O . ASP A 1 83 ? 8.358 1.155 -1.157 1.00 89.25 83 ASP A O 1
ATOM 693 N N . TRP A 1 84 ? 6.593 2.249 -0.298 1.00 89.06 84 TRP A N 1
ATOM 694 C CA . TRP A 1 84 ? 6.325 3.040 -1.493 1.00 89.06 84 TRP A CA 1
ATOM 695 C C . TRP A 1 84 ? 7.489 3.963 -1.871 1.00 89.06 84 TRP A C 1
ATOM 697 O O . TRP A 1 84 ? 7.944 3.942 -3.013 1.00 89.06 84 TRP A O 1
ATOM 707 N N . ILE A 1 85 ? 8.021 4.730 -0.914 1.00 89.44 85 ILE A N 1
ATOM 708 C CA . ILE A 1 85 ? 9.184 5.605 -1.141 1.00 89.44 85 ILE A CA 1
ATOM 709 C C . ILE A 1 85 ? 10.385 4.794 -1.642 1.00 89.44 85 ILE A C 1
ATOM 711 O O . ILE A 1 85 ? 11.107 5.234 -2.538 1.00 89.44 85 ILE A O 1
ATOM 715 N N . THR A 1 86 ? 10.609 3.609 -1.073 1.00 88.56 86 THR A N 1
ATOM 716 C CA . THR A 1 86 ? 11.703 2.716 -1.474 1.00 88.56 86 THR A CA 1
ATOM 717 C C . THR A 1 86 ? 11.527 2.237 -2.913 1.00 88.56 86 THR A C 1
ATOM 719 O O . THR A 1 86 ? 12.471 2.305 -3.704 1.00 88.56 86 THR A O 1
ATOM 722 N N . LEU A 1 87 ? 10.310 1.830 -3.281 1.00 86.94 87 LEU A N 1
ATOM 723 C CA . LEU A 1 87 ? 9.976 1.439 -4.648 1.00 86.94 87 LEU A CA 1
ATOM 724 C C . LEU A 1 87 ? 10.198 2.596 -5.634 1.00 86.94 87 LEU A C 1
ATOM 726 O O . LEU A 1 87 ? 10.858 2.413 -6.655 1.00 86.94 87 LEU A O 1
ATOM 730 N N . GLU A 1 88 ? 9.720 3.801 -5.318 1.00 85.81 88 GLU A N 1
ATOM 731 C CA . GLU A 1 88 ? 9.889 4.973 -6.186 1.00 85.81 88 GLU A CA 1
ATOM 732 C C . GLU A 1 88 ? 11.355 5.357 -6.386 1.00 85.81 88 GLU A C 1
ATOM 734 O O . GLU A 1 88 ? 11.772 5.641 -7.512 1.00 85.81 88 GLU A O 1
ATOM 739 N N . LYS A 1 89 ? 12.159 5.311 -5.317 1.00 88.38 89 LYS A N 1
ATOM 740 C CA . LYS A 1 89 ? 13.608 5.534 -5.402 1.00 88.38 89 LYS A CA 1
ATOM 741 C C . LYS A 1 89 ? 14.297 4.509 -6.301 1.00 88.38 89 LYS A C 1
ATOM 743 O O . LYS A 1 89 ? 15.207 4.885 -7.031 1.00 88.38 89 LYS A O 1
ATOM 748 N N . GLY A 1 90 ? 13.864 3.247 -6.281 1.00 87.62 90 GLY A N 1
ATOM 749 C CA . GLY A 1 90 ? 14.366 2.215 -7.194 1.00 87.62 90 GLY A CA 1
ATOM 750 C C . GLY A 1 90 ? 13.903 2.406 -8.644 1.00 87.62 90 GLY A C 1
ATOM 751 O O . GLY A 1 90 ? 14.665 2.164 -9.579 1.00 87.62 90 GLY A O 1
ATOM 752 N N . GLN A 1 91 ? 12.676 2.891 -8.848 1.00 86.19 91 GLN A N 1
ATOM 753 C CA . GLN A 1 91 ? 12.096 3.106 -10.176 1.00 86.19 91 GLN A CA 1
ATOM 754 C C . GLN A 1 91 ? 12.723 4.304 -10.908 1.00 86.19 91 GLN A C 1
ATOM 756 O O . GLN A 1 91 ? 12.848 4.291 -12.132 1.00 86.19 91 GLN A O 1
ATOM 761 N N . TYR A 1 92 ? 13.116 5.353 -10.181 1.00 84.19 92 TYR A N 1
ATOM 762 C CA . TYR A 1 92 ? 13.596 6.600 -10.779 1.00 84.19 92 TYR A CA 1
ATOM 763 C C . TYR A 1 92 ? 14.850 6.428 -11.668 1.00 84.19 92 TYR A C 1
ATOM 765 O O . TYR A 1 92 ? 14.804 6.850 -12.828 1.00 84.19 92 TYR A O 1
ATOM 773 N N . PRO A 1 93 ? 15.931 5.749 -11.229 1.00 90.38 93 PRO A N 1
ATOM 774 C CA . PRO A 1 93 ? 17.082 5.464 -12.088 1.00 90.38 93 PRO A CA 1
ATOM 775 C C . PRO A 1 93 ? 16.722 4.640 -13.327 1.00 90.38 93 PRO A C 1
ATOM 777 O O . PRO A 1 93 ? 17.251 4.897 -14.409 1.00 90.38 93 PRO A O 1
ATOM 780 N N . LEU A 1 94 ? 15.801 3.680 -13.186 1.00 90.12 94 LEU A N 1
ATOM 781 C CA . LEU A 1 94 ? 15.343 2.850 -14.301 1.00 90.12 94 LEU A CA 1
ATOM 782 C C . LEU A 1 94 ? 14.609 3.689 -15.349 1.00 90.12 94 LEU A C 1
ATOM 784 O O . LEU A 1 94 ? 14.874 3.543 -16.538 1.00 90.12 94 LEU A O 1
ATOM 788 N N . ASN A 1 95 ? 13.751 4.617 -14.923 1.00 87.56 95 ASN A N 1
ATOM 789 C CA . ASN A 1 95 ? 13.056 5.521 -15.837 1.00 87.56 95 ASN A CA 1
ATOM 790 C C . ASN A 1 95 ? 14.040 6.409 -16.615 1.00 87.56 95 ASN A C 1
ATOM 792 O O . ASN A 1 95 ? 13.889 6.567 -17.825 1.00 87.56 95 ASN A O 1
ATOM 796 N N . ILE A 1 96 ? 15.082 6.927 -15.953 1.00 92.06 96 ILE A N 1
ATOM 797 C CA . ILE A 1 96 ? 16.150 7.686 -16.625 1.00 92.06 96 ILE A CA 1
ATOM 798 C C . ILE A 1 96 ? 16.885 6.806 -17.642 1.00 92.06 96 ILE A C 1
ATOM 800 O O . ILE A 1 96 ? 17.146 7.243 -18.763 1.00 92.06 96 ILE A O 1
ATOM 804 N N . ALA A 1 97 ? 17.229 5.569 -17.273 1.00 94.06 97 ALA A N 1
ATOM 805 C CA . ALA A 1 97 ? 17.907 4.641 -18.174 1.00 94.06 97 ALA A CA 1
ATOM 806 C C . ALA A 1 97 ? 17.052 4.321 -19.411 1.00 94.06 97 ALA A C 1
ATOM 808 O O . ALA A 1 97 ? 17.559 4.360 -20.531 1.00 94.06 97 ALA A O 1
ATOM 809 N N . VAL A 1 98 ? 15.749 4.088 -19.227 1.00 94.88 98 VAL A N 1
ATOM 810 C CA . VAL A 1 98 ? 14.798 3.862 -20.324 1.00 94.88 98 VAL A CA 1
ATOM 811 C C . VAL A 1 98 ? 14.731 5.072 -21.255 1.00 94.88 98 VAL A C 1
ATOM 813 O O . VAL A 1 98 ? 14.831 4.899 -22.467 1.00 94.88 98 VAL A O 1
ATOM 816 N N . GLN A 1 99 ? 14.631 6.290 -20.717 1.00 93.81 99 GLN A N 1
ATOM 817 C CA . GLN A 1 99 ? 14.618 7.507 -21.536 1.00 93.81 99 GLN A CA 1
ATOM 818 C C . GLN A 1 99 ? 15.903 7.658 -22.359 1.00 93.81 99 GLN A C 1
ATOM 820 O O . GLN A 1 99 ? 15.840 7.937 -23.555 1.00 93.81 99 GLN A O 1
ATOM 825 N N . LYS A 1 100 ? 17.072 7.407 -21.755 1.00 96.25 100 LYS A N 1
ATOM 826 C CA . LYS A 1 100 ? 18.357 7.436 -22.474 1.00 96.25 100 LYS A CA 1
ATOM 827 C 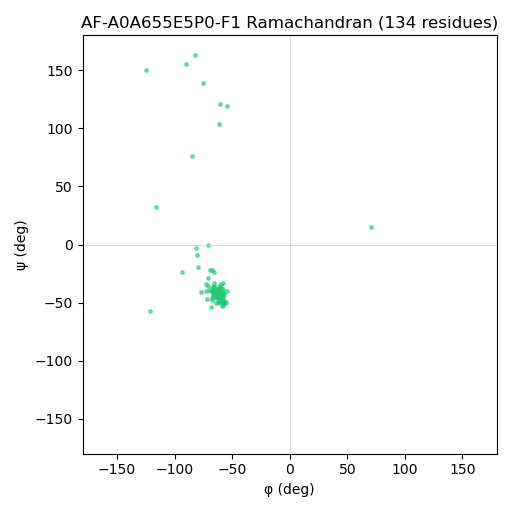C . LYS A 1 100 ? 18.399 6.416 -23.611 1.00 96.25 100 LYS A C 1
ATOM 829 O O . LYS A 1 100 ? 18.809 6.759 -24.717 1.00 96.25 100 LYS A O 1
ATOM 834 N N . LEU A 1 101 ? 17.946 5.187 -23.359 1.00 97.44 101 LEU A N 1
ATOM 835 C CA . LEU A 1 101 ? 17.886 4.140 -24.381 1.00 97.44 101 LEU A CA 1
ATOM 836 C C . LEU A 1 101 ? 16.927 4.510 -25.520 1.00 97.44 101 LEU A C 1
ATOM 838 O O . LEU A 1 101 ? 17.244 4.277 -26.682 1.00 97.44 101 LEU A O 1
ATOM 842 N N . GLN A 1 102 ? 15.787 5.133 -25.216 1.00 96.62 102 GLN A N 1
ATOM 843 C CA . GLN A 1 102 ? 14.838 5.606 -26.230 1.00 96.62 102 GLN A CA 1
ATOM 844 C C . GLN A 1 102 ? 15.420 6.725 -27.102 1.00 96.62 102 GLN A C 1
ATOM 846 O O . GLN A 1 102 ? 15.206 6.727 -28.317 1.00 96.62 102 GLN A O 1
ATOM 851 N N . MET A 1 103 ? 16.188 7.647 -26.513 1.00 96.38 103 MET A N 1
ATOM 852 C CA . MET A 1 103 ? 16.912 8.668 -27.278 1.00 96.38 103 MET A CA 1
ATOM 853 C C . MET A 1 103 ? 17.939 8.025 -28.212 1.00 96.38 103 MET A C 1
ATOM 855 O O . MET A 1 103 ? 17.911 8.275 -29.412 1.00 96.38 103 MET A O 1
ATOM 859 N N . GLN A 1 104 ? 18.770 7.115 -27.695 1.00 97.19 104 GLN A N 1
ATOM 860 C CA . GLN A 1 104 ? 19.751 6.388 -28.508 1.00 97.19 104 GLN A CA 1
ATOM 861 C C . GLN A 1 104 ? 19.090 5.593 -29.640 1.00 97.19 104 GLN A C 1
ATOM 863 O O . GLN A 1 104 ? 19.582 5.580 -30.766 1.00 97.19 104 GLN A O 1
ATOM 868 N N . GLN A 1 105 ? 17.953 4.952 -29.364 1.00 97.44 105 GLN A N 1
ATOM 869 C CA . GLN A 1 105 ? 17.185 4.235 -30.378 1.00 97.44 105 GLN A CA 1
ATOM 870 C C . GLN A 1 105 ? 16.670 5.178 -31.473 1.00 97.44 105 GLN A C 1
ATOM 872 O O . GLN A 1 105 ? 16.680 4.811 -32.647 1.00 97.44 105 GLN A O 1
ATOM 877 N N . SER A 1 106 ? 16.227 6.379 -31.101 1.00 97.06 106 SER A N 1
ATOM 878 C CA . SER A 1 106 ? 15.746 7.389 -32.049 1.00 97.06 106 SER A CA 1
ATOM 879 C C . SER A 1 106 ? 16.88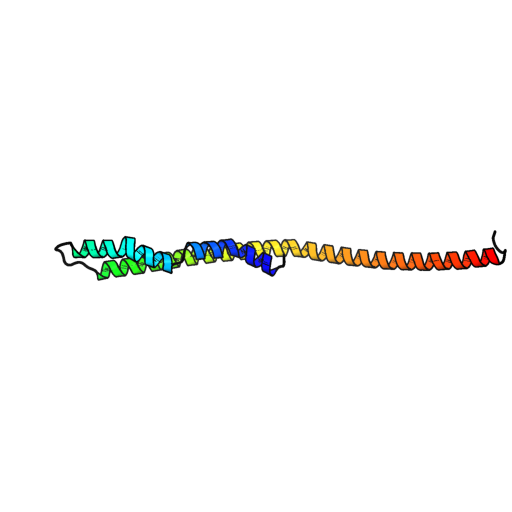3 7.901 -32.934 1.00 97.06 106 SER A C 1
ATOM 881 O O . SER A 1 106 ? 16.736 7.912 -34.153 1.00 97.06 106 SER A O 1
ATOM 883 N N . ASP A 1 107 ? 18.046 8.198 -32.351 1.00 97.75 107 ASP A N 1
ATOM 884 C CA . ASP A 1 107 ? 19.243 8.611 -33.096 1.00 97.75 107 ASP A CA 1
ATOM 885 C C . ASP A 1 107 ? 19.696 7.539 -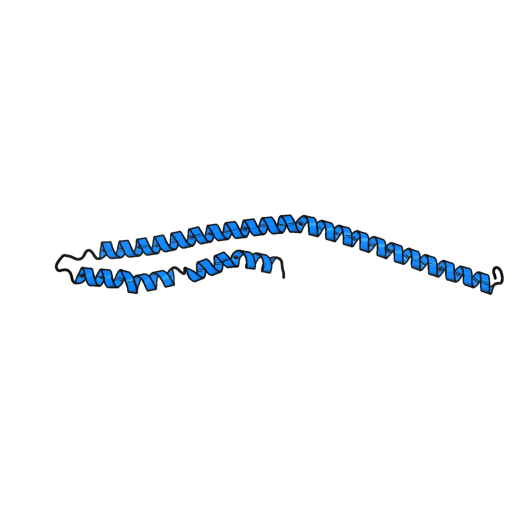34.095 1.00 97.75 107 ASP A C 1
ATOM 887 O O . ASP A 1 107 ? 20.042 7.842 -35.237 1.00 97.75 107 ASP A O 1
ATOM 891 N N . ILE A 1 108 ? 19.678 6.265 -33.686 1.00 97.62 108 ILE A N 1
ATOM 892 C CA . ILE A 1 108 ? 20.013 5.147 -34.577 1.00 97.62 108 ILE A CA 1
ATOM 893 C C . ILE A 1 108 ? 19.015 5.063 -35.735 1.00 97.62 108 ILE A C 1
ATOM 895 O O . ILE A 1 108 ? 19.431 4.862 -36.873 1.00 97.62 108 ILE A O 1
ATOM 899 N N . ARG A 1 109 ? 17.713 5.243 -35.478 1.00 97.19 109 ARG A N 1
ATOM 900 C CA . ARG A 1 109 ? 16.695 5.242 -36.542 1.00 97.19 109 ARG A CA 1
ATOM 901 C C . ARG A 1 109 ? 16.939 6.346 -37.566 1.00 97.19 109 ARG A C 1
ATOM 903 O O . ARG A 1 109 ? 16.867 6.057 -38.754 1.00 97.19 109 ARG A O 1
ATOM 910 N N . VAL A 1 110 ? 17.276 7.558 -37.122 1.00 97.44 110 VAL A N 1
ATOM 911 C CA . VAL A 1 110 ? 17.615 8.672 -38.024 1.00 97.44 110 VAL A C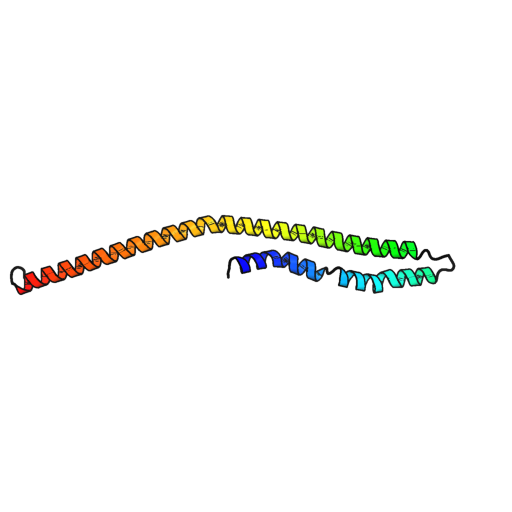A 1
ATOM 912 C C . VAL A 1 110 ? 18.829 8.318 -38.882 1.00 97.44 110 VAL A C 1
ATOM 914 O O . VAL A 1 110 ? 18.757 8.395 -40.102 1.00 97.44 110 VAL A O 1
ATOM 917 N N . LYS A 1 111 ? 19.905 7.805 -38.274 1.00 97.19 111 LYS A N 1
ATOM 918 C CA . LYS A 1 111 ? 21.101 7.390 -39.026 1.00 97.19 111 LYS A CA 1
ATOM 919 C C . LYS A 1 111 ? 20.813 6.292 -40.049 1.00 97.19 111 LYS A C 1
ATOM 921 O O . LYS A 1 111 ? 21.390 6.301 -41.129 1.00 97.19 111 LYS A O 1
ATOM 926 N N . ILE A 1 112 ? 19.939 5.339 -39.720 1.00 97.06 112 ILE A N 1
ATOM 927 C CA . ILE A 1 112 ? 19.513 4.299 -40.666 1.00 97.06 112 ILE A CA 1
ATOM 928 C C . ILE A 1 112 ? 18.771 4.923 -41.851 1.00 97.06 112 ILE A C 1
ATOM 930 O O . ILE A 1 112 ? 19.020 4.524 -42.985 1.00 97.06 112 ILE A O 1
ATOM 934 N N . MET A 1 113 ? 17.891 5.899 -41.606 1.00 96.69 113 MET A N 1
ATOM 935 C CA . MET A 1 113 ? 17.207 6.624 -42.681 1.00 96.69 113 MET A CA 1
ATOM 936 C C . MET A 1 113 ? 18.208 7.349 -43.584 1.00 96.69 113 MET A C 1
ATOM 938 O O . MET A 1 113 ? 18.178 7.132 -44.790 1.00 96.69 113 MET A O 1
ATOM 942 N N . ASP A 1 114 ? 19.157 8.094 -43.010 1.00 96.88 114 ASP A N 1
ATOM 943 C CA . ASP A 1 114 ? 20.183 8.813 -43.780 1.00 96.88 114 ASP A CA 1
ATOM 944 C C . ASP A 1 114 ? 21.039 7.865 -44.639 1.00 96.88 114 ASP A C 1
ATOM 946 O O . ASP A 1 114 ? 21.338 8.150 -45.801 1.00 96.88 114 ASP A O 1
ATOM 950 N N . ILE A 1 115 ? 21.430 6.711 -44.080 1.00 97.38 115 ILE A N 1
ATOM 951 C CA . ILE A 1 115 ? 22.191 5.684 -44.806 1.00 97.38 115 ILE A CA 1
ATOM 952 C C . ILE A 1 115 ? 21.365 5.113 -45.961 1.00 97.38 115 ILE A C 1
ATOM 954 O O . ILE A 1 115 ? 21.900 4.939 -47.056 1.00 97.38 115 ILE A O 1
ATOM 958 N N . ASN A 1 116 ? 20.083 4.827 -45.735 1.00 97.31 116 ASN A N 1
ATOM 959 C CA . ASN A 1 116 ? 19.203 4.284 -46.767 1.00 97.31 116 ASN A CA 1
ATOM 960 C C . ASN A 1 116 ? 18.967 5.297 -47.895 1.00 97.31 116 ASN A C 1
ATOM 962 O O . ASN A 1 116 ? 19.073 4.933 -49.065 1.00 97.31 116 ASN A O 1
ATOM 966 N N . ASP A 1 117 ? 18.735 6.567 -47.563 1.00 96.38 117 ASP A N 1
ATOM 967 C CA . ASP A 1 117 ? 18.578 7.640 -48.550 1.00 96.38 117 ASP A CA 1
ATOM 968 C C . ASP A 1 117 ? 19.860 7.827 -49.373 1.00 96.38 117 ASP A C 1
ATOM 970 O O . ASP A 1 117 ? 19.823 7.950 -50.603 1.00 96.38 117 ASP A O 1
ATOM 974 N N . GLY A 1 118 ? 21.018 7.787 -48.705 1.00 96.75 118 GLY A N 1
ATOM 975 C CA . GLY A 1 118 ? 22.321 7.785 -49.359 1.00 96.75 118 GLY A CA 1
ATOM 976 C C . GLY A 1 118 ? 22.484 6.595 -50.304 1.00 96.75 118 GLY A C 1
ATOM 977 O O . GLY A 1 118 ? 22.844 6.779 -51.465 1.00 96.75 118 GLY A O 1
ATOM 978 N N . TYR A 1 119 ? 22.171 5.385 -49.844 1.00 97.00 119 TYR A N 1
ATOM 979 C CA . TYR A 1 119 ? 22.247 4.170 -50.652 1.00 97.00 119 TYR A CA 1
ATOM 980 C C . TYR A 1 119 ? 21.372 4.251 -51.909 1.00 97.00 119 TYR A C 1
ATOM 982 O O . TYR A 1 119 ? 21.865 3.987 -53.007 1.00 97.00 119 TYR A O 1
ATOM 990 N N . GLU A 1 120 ? 20.109 4.664 -51.782 1.00 96.75 120 GLU A N 1
ATOM 991 C CA . GLU A 1 120 ? 19.197 4.780 -52.926 1.00 96.75 120 GLU A CA 1
ATOM 992 C C . GLU A 1 120 ? 19.684 5.820 -53.942 1.00 96.75 120 GLU A C 1
ATOM 994 O O . GLU A 1 120 ? 19.625 5.591 -55.155 1.00 96.75 120 GLU A O 1
ATOM 999 N N . ARG A 1 121 ? 20.251 6.937 -53.470 1.00 96.00 121 ARG A N 1
ATOM 1000 C CA . ARG A 1 121 ? 20.873 7.930 -54.352 1.00 96.00 121 ARG A CA 1
ATOM 1001 C C . ARG A 1 121 ? 22.082 7.359 -55.091 1.00 96.00 121 ARG A C 1
ATOM 1003 O O . ARG A 1 121 ? 22.143 7.461 -56.314 1.00 96.00 121 ARG A O 1
ATOM 1010 N N . TRP A 1 122 ? 23.016 6.733 -54.375 1.00 96.44 122 TRP A N 1
ATOM 1011 C CA . TRP A 1 122 ? 24.214 6.135 -54.975 1.00 96.44 122 TRP A CA 1
ATOM 1012 C C . TRP A 1 122 ? 23.858 5.059 -55.996 1.00 96.44 122 TRP A C 1
ATOM 1014 O O . TRP A 1 122 ? 24.449 5.004 -57.074 1.00 96.44 122 TRP A O 1
ATOM 1024 N N . LYS A 1 123 ? 22.866 4.224 -55.683 1.00 96.44 123 LYS A N 1
ATOM 1025 C CA . LYS A 1 123 ? 22.342 3.204 -56.588 1.00 96.44 123 LYS A CA 1
ATOM 1026 C C . LYS A 1 123 ? 21.776 3.830 -57.860 1.00 96.44 123 LYS A C 1
ATOM 1028 O O . LYS A 1 123 ? 22.164 3.421 -58.950 1.00 96.44 123 LYS A O 1
ATOM 1033 N N . LYS A 1 124 ? 20.935 4.861 -57.731 1.00 95.81 124 LYS A N 1
ATOM 1034 C CA . LYS A 1 124 ? 20.366 5.588 -58.873 1.00 95.81 124 LYS A CA 1
ATOM 1035 C C . LYS A 1 124 ? 21.448 6.208 -59.760 1.00 95.81 124 LYS A C 1
ATOM 1037 O O . LYS A 1 124 ? 21.386 6.049 -60.977 1.00 95.81 124 LYS A O 1
ATOM 1042 N N . ASP A 1 125 ? 22.430 6.879 -59.162 1.00 95.31 125 ASP A N 1
ATOM 1043 C CA . ASP A 1 125 ? 23.522 7.529 -59.895 1.00 95.31 125 ASP A CA 1
ATOM 1044 C C . ASP A 1 125 ? 24.412 6.485 -60.598 1.00 95.31 125 ASP A C 1
ATOM 1046 O O . ASP A 1 125 ? 24.766 6.641 -61.767 1.00 95.31 125 ASP A O 1
ATOM 1050 N N . THR A 1 126 ? 24.709 5.366 -59.930 1.00 94.62 126 THR A N 1
ATOM 1051 C CA . THR A 1 126 ? 25.475 4.249 -60.512 1.00 94.62 126 THR A CA 1
ATOM 1052 C C . THR A 1 126 ? 24.728 3.602 -61.680 1.00 94.62 126 THR A C 1
ATOM 1054 O O . THR A 1 126 ? 25.321 3.326 -62.724 1.00 94.62 126 THR A O 1
ATOM 1057 N N . ASP A 1 127 ? 23.423 3.374 -61.535 1.00 95.31 127 ASP A N 1
ATOM 1058 C CA . ASP A 1 127 ? 22.594 2.793 -62.591 1.00 95.31 127 ASP A CA 1
ATOM 1059 C C . ASP A 1 127 ? 22.473 3.729 -63.803 1.00 95.31 127 ASP A C 1
ATOM 1061 O O . ASP A 1 127 ? 22.474 3.257 -64.941 1.00 95.31 127 ASP A O 1
ATOM 1065 N N . ASP A 1 128 ? 22.422 5.048 -63.596 1.00 96.00 128 ASP A N 1
ATOM 1066 C CA . ASP A 1 128 ? 22.461 6.033 -64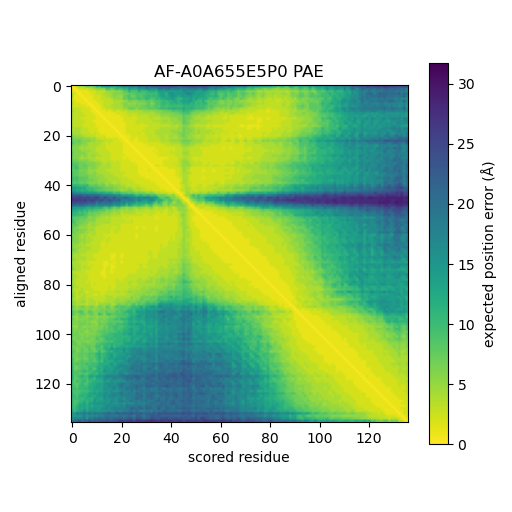.684 1.00 96.00 128 ASP A CA 1
ATOM 1067 C C . ASP A 1 128 ? 23.800 6.000 -65.441 1.00 96.00 128 ASP A C 1
ATOM 1069 O O . ASP A 1 128 ? 23.816 5.962 -66.674 1.00 96.00 128 ASP A O 1
ATOM 1073 N N . LEU A 1 129 ? 24.928 5.919 -64.726 1.00 95.81 129 LEU A N 1
ATOM 1074 C CA . LEU A 1 129 ? 26.251 5.777 -65.345 1.00 95.81 129 LEU A CA 1
ATOM 1075 C C . LEU A 1 129 ? 26.382 4.479 -66.156 1.00 95.81 129 LEU A C 1
ATOM 1077 O O . LEU A 1 129 ? 26.945 4.511 -67.255 1.00 95.81 129 LEU A O 1
ATOM 1081 N N . ARG A 1 130 ? 25.830 3.359 -65.662 1.00 94.56 130 ARG A N 1
ATOM 1082 C CA . ARG A 1 130 ? 25.756 2.094 -66.418 1.00 94.56 130 ARG A CA 1
ATOM 1083 C C . ARG A 1 130 ? 24.912 2.235 -67.680 1.00 94.56 130 ARG A C 1
ATOM 1085 O O . ARG A 1 130 ? 25.348 1.836 -68.755 1.00 94.56 130 ARG A O 1
ATOM 1092 N N . ARG A 1 131 ? 23.726 2.851 -67.585 1.00 94.00 131 ARG A N 1
ATOM 1093 C CA . ARG A 1 131 ? 22.845 3.096 -68.747 1.00 94.00 131 ARG A CA 1
ATOM 1094 C C . ARG A 1 131 ? 23.513 3.959 -69.814 1.00 94.00 131 ARG A C 1
ATOM 1096 O O . ARG A 1 131 ? 23.274 3.749 -70.998 1.00 94.00 131 ARG A O 1
ATOM 1103 N N . LYS A 1 132 ? 24.354 4.908 -69.401 1.00 95.06 132 LYS A N 1
ATOM 1104 C CA . LYS A 1 132 ? 25.145 5.770 -70.292 1.00 95.06 132 LYS A CA 1
ATOM 1105 C C . LYS A 1 132 ? 26.431 5.110 -70.807 1.00 95.06 132 LYS A C 1
ATOM 1107 O O . LYS A 1 132 ? 27.141 5.729 -71.592 1.00 95.06 132 LYS A O 1
ATOM 1112 N N . GLY A 1 133 ? 26.746 3.887 -70.374 1.00 93.44 133 GLY A N 1
ATOM 1113 C CA . GLY A 1 133 ? 27.939 3.146 -70.794 1.00 93.44 133 GLY A CA 1
ATOM 1114 C C . GLY A 1 133 ? 29.260 3.700 -70.251 1.00 93.44 133 GLY A C 1
ATOM 1115 O O . GLY A 1 133 ? 30.318 3.343 -70.762 1.00 93.44 133 GLY A O 1
ATOM 1116 N N . VAL A 1 134 ? 29.219 4.572 -69.235 1.00 95.19 134 VAL A N 1
ATOM 1117 C CA . VAL A 1 134 ? 30.423 5.159 -68.615 1.00 95.19 134 VAL A CA 1
ATOM 1118 C C . VAL A 1 134 ? 31.154 4.117 -67.769 1.00 95.19 134 VAL A C 1
ATOM 1120 O O . VAL A 1 134 ? 32.381 4.045 -67.776 1.00 95.19 134 VAL A O 1
ATOM 1123 N N . ILE A 1 135 ? 30.386 3.297 -67.051 1.00 88.88 135 ILE A N 1
ATOM 1124 C CA . ILE A 1 135 ? 30.872 2.160 -66.268 1.00 88.88 135 ILE A CA 1
ATOM 1125 C C . ILE A 1 135 ? 30.137 0.897 -66.720 1.00 88.88 135 ILE A C 1
ATOM 1127 O O . ILE A 1 135 ? 28.999 0.982 -67.184 1.00 88.88 135 ILE A O 1
ATOM 1131 N N . LYS A 1 136 ? 30.804 -0.257 -66.620 1.00 77.12 136 LYS A N 1
ATOM 1132 C CA . LYS A 1 136 ? 30.230 -1.557 -66.997 1.00 77.12 136 LYS A CA 1
ATOM 1133 C C . LYS A 1 136 ? 29.254 -2.088 -65.948 1.00 77.12 136 LYS A C 1
ATOM 1135 O O . LYS A 1 136 ? 29.480 -1.863 -64.736 1.00 77.12 136 LYS A O 1
#

InterPro domains:
  IPR009592 Protein of unknown function DUF1202 [PF06717] (1-121)

Organism: NCBI:txid58097

Radius of gyration: 37.45 Å; Cα contacts (8 Å, |Δi|>4): 43; chains: 1; bounding box: 59×20×118 Å

Solvent-accessible surface area (backbone atoms only — not comparable to full-atom values): 7442 Å² total; per-residue (Å²): 135,53,73,66,57,55,53,54,58,47,44,40,67,30,53,53,49,51,65,77,57,38,59,64,64,49,44,58,48,42,44,65,73,46,48,50,55,52,51,55,56,38,69,67,43,96,56,90,56,64,61,66,61,56,52,52,51,50,54,49,53,51,50,50,50,48,51,51,50,48,54,53,39,52,53,41,46,52,50,30,51,53,55,48,52,53,50,50,64,61,46,50,62,53,53,53,52,50,53,52,52,51,50,54,52,50,55,50,51,52,52,52,50,54,52,49,55,49,49,55,50,52,50,51,53,51,51,50,36,39,76,70,64,78,42,133

pLDDT: mean 92.4, std 6.15, range [61.66, 97.75]

Mean predicted aligned error: 8.95 Å